Protein AF-A0A6B3FMP0-F1 (afdb_monomer_lite)

Secondary structure (DSSP, 8-state):
-HHHHHHHHHHHHHHHHHHHHHHHHHGGGS-TTTHHHHHHHHHHHHHHHHHHHHHHHHHHHHTT----------HHHHHHHHHHHTT--S-----

Sequence (95 aa):
FVADMSHELRTPLTAITAVAEVLEDEADTLDPMIAPAVHLVVSETRRLNDLVENLMEVTRFDAGTARLVLDDVDVADQVTACIDARAWLDAVHLD

Radius of gyration: 19.01 Å; chains: 1; bounding box: 42×31×52 Å

Structure (mmCIF, N/CA/C/O backbone):
data_AF-A0A6B3FMP0-F1
#
_entry.id   AF-A0A6B3FMP0-F1
#
loop_
_atom_site.group_PDB
_atom_site.id
_atom_site.type_symbol
_atom_site.label_atom_id
_atom_site.label_alt_id
_atom_site.label_comp_id
_atom_site.label_asym_id
_atom_site.label_entity_id
_atom_site.label_seq_id
_atom_site.pdbx_PDB_ins_code
_atom_site.Cartn_x
_atom_site.Cartn_y
_atom_site.Cartn_z
_atom_site.occupancy
_atom_site.B_iso_or_equiv
_atom_site.auth_seq_id
_atom_site.auth_comp_id
_atom_site.auth_asym_id
_atom_site.auth_atom_id
_atom_site.pdbx_PDB_model_num
ATOM 1 N N . PHE A 1 1 ? 23.668 -5.160 -4.274 1.00 57.56 1 PHE A N 1
ATOM 2 C CA . PHE A 1 1 ? 23.506 -4.084 -3.274 1.00 57.56 1 PHE A CA 1
ATOM 3 C C . PHE A 1 1 ? 22.045 -3.679 -3.121 1.00 57.56 1 PHE A C 1
ATOM 5 O O . PHE A 1 1 ? 21.438 -4.066 -2.138 1.00 57.56 1 PHE A O 1
ATOM 12 N N . VAL A 1 2 ? 21.443 -2.986 -4.097 1.00 61.72 2 VAL A N 1
ATOM 13 C CA . VAL A 1 2 ? 20.010 -2.616 -4.064 1.00 61.72 2 VAL A CA 1
ATOM 14 C C . VAL A 1 2 ? 19.098 -3.844 -3.965 1.00 61.72 2 VAL A C 1
ATOM 16 O O . VAL A 1 2 ? 18.235 -3.899 -3.098 1.00 61.72 2 VAL A O 1
ATOM 19 N N . ALA A 1 3 ? 19.322 -4.855 -4.815 1.00 64.56 3 ALA A N 1
ATOM 20 C CA . ALA A 1 3 ? 18.530 -6.086 -4.806 1.00 64.56 3 ALA A CA 1
ATOM 21 C C . ALA A 1 3 ? 18.563 -6.789 -3.435 1.00 64.56 3 ALA A C 1
ATOM 23 O O . ALA A 1 3 ? 17.516 -7.179 -2.921 1.00 64.56 3 ALA A O 1
ATOM 24 N N . ASP A 1 4 ? 19.738 -6.867 -2.813 1.00 65.25 4 ASP A N 1
ATOM 25 C CA . ASP A 1 4 ? 19.934 -7.508 -1.509 1.00 65.25 4 ASP A CA 1
ATOM 26 C C . ASP A 1 4 ? 19.199 -6.746 -0.392 1.00 65.25 4 ASP A C 1
ATOM 28 O O . ASP A 1 4 ? 18.466 -7.356 0.384 1.00 65.25 4 ASP A O 1
ATOM 32 N N . MET A 1 5 ? 19.266 -5.406 -0.394 1.00 69.50 5 MET A N 1
ATOM 33 C CA . MET A 1 5 ? 18.510 -4.572 0.552 1.00 69.50 5 MET A CA 1
ATOM 34 C C . MET A 1 5 ? 16.991 -4.746 0.406 1.00 69.50 5 MET A C 1
ATOM 36 O O . MET A 1 5 ? 16.293 -4.799 1.415 1.00 69.50 5 MET A O 1
ATOM 40 N N . SER A 1 6 ? 16.455 -4.913 -0.812 1.00 69.25 6 SER A N 1
ATOM 41 C CA . SER A 1 6 ? 15.019 -5.217 -0.975 1.00 69.25 6 SER A CA 1
ATOM 42 C C . SER A 1 6 ? 14.608 -6.524 -0.315 1.00 69.25 6 SER A C 1
ATOM 44 O O . SER A 1 6 ? 13.503 -6.616 0.211 1.00 69.25 6 SER A O 1
ATOM 46 N N . HIS A 1 7 ? 15.445 -7.558 -0.387 1.00 76.00 7 HIS A N 1
ATOM 47 C CA . HIS A 1 7 ? 15.114 -8.850 0.209 1.00 76.00 7 HIS A CA 1
ATOM 48 C C . HIS A 1 7 ? 15.156 -8.785 1.740 1.00 76.00 7 HIS A C 1
ATOM 50 O O . HIS A 1 7 ? 14.294 -9.373 2.398 1.00 76.00 7 HIS A O 1
ATOM 56 N N . GLU A 1 8 ? 16.093 -8.012 2.292 1.00 82.69 8 GLU A N 1
ATOM 57 C CA . GLU A 1 8 ? 16.200 -7.768 3.732 1.00 82.69 8 GLU A CA 1
ATOM 58 C C . GLU A 1 8 ? 15.072 -6.888 4.279 1.00 82.69 8 GLU A C 1
ATOM 60 O O . GLU A 1 8 ? 14.635 -7.115 5.402 1.00 82.69 8 GLU A O 1
ATOM 65 N N . LEU A 1 9 ? 14.559 -5.933 3.494 1.00 83.75 9 LEU A N 1
ATOM 66 C CA . LEU A 1 9 ? 13.445 -5.066 3.896 1.00 83.75 9 LEU A CA 1
ATOM 67 C C . LEU A 1 9 ? 12.070 -5.708 3.686 1.00 83.75 9 LEU A C 1
ATOM 69 O O . LEU A 1 9 ? 11.162 -5.458 4.472 1.00 83.75 9 LEU A O 1
ATOM 73 N N . ARG A 1 10 ? 11.902 -6.570 2.674 1.00 83.06 10 ARG A N 1
ATOM 74 C CA . ARG A 1 10 ? 10.603 -7.194 2.369 1.00 83.06 10 ARG A CA 1
ATOM 75 C C . ARG A 1 10 ? 10.091 -8.047 3.524 1.00 83.06 10 ARG A C 1
ATOM 77 O O . ARG A 1 10 ? 8.941 -7.923 3.908 1.00 83.06 10 ARG A O 1
ATOM 84 N N . THR A 1 11 ? 10.947 -8.887 4.098 1.00 89.44 11 THR A N 1
ATOM 85 C CA . THR A 1 11 ? 10.556 -9.808 5.177 1.00 89.44 11 THR A CA 1
ATOM 86 C C . THR A 1 11 ? 10.024 -9.094 6.434 1.00 89.44 11 THR A C 1
ATOM 88 O O . THR A 1 11 ? 8.918 -9.424 6.864 1.00 89.44 11 THR A O 1
ATOM 91 N N . PRO A 1 12 ? 10.738 -8.118 7.037 1.00 90.75 12 PRO A N 1
ATOM 92 C CA . PRO A 1 12 ? 10.232 -7.400 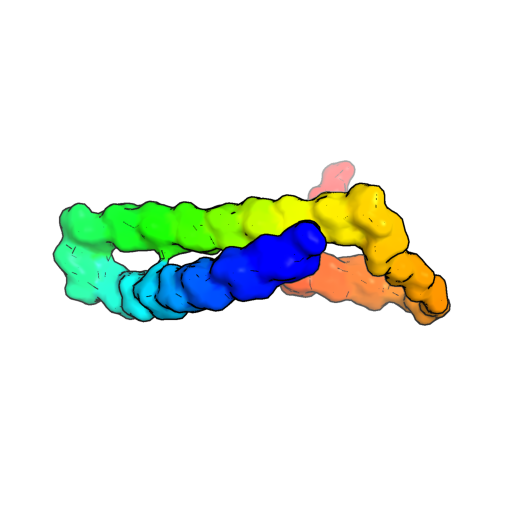8.206 1.00 90.75 12 PRO A CA 1
ATOM 93 C C . PRO A 1 12 ? 9.009 -6.540 7.877 1.00 90.75 12 PRO A C 1
ATOM 95 O O . PRO A 1 12 ? 8.094 -6.464 8.690 1.00 90.75 12 PRO A O 1
ATOM 98 N N . LEU A 1 13 ? 8.957 -5.941 6.687 1.00 91.25 13 LEU A N 1
ATOM 99 C CA . LEU A 1 13 ? 7.823 -5.133 6.246 1.00 91.25 13 LEU A CA 1
ATOM 100 C C . LEU A 1 13 ? 6.560 -5.987 6.087 1.00 91.25 13 LEU A C 1
ATOM 102 O O . LEU A 1 13 ? 5.533 -5.644 6.652 1.00 91.25 13 LEU A O 1
ATOM 106 N N . THR A 1 14 ? 6.657 -7.154 5.439 1.00 91.19 14 THR A N 1
ATOM 107 C CA . THR A 1 14 ? 5.553 -8.123 5.348 1.00 91.19 14 THR A CA 1
ATOM 108 C C . THR A 1 14 ? 5.063 -8.556 6.730 1.00 91.19 14 THR A C 1
ATOM 110 O O . THR A 1 14 ? 3.858 -8.648 6.945 1.00 91.19 14 THR A O 1
ATOM 113 N N . ALA A 1 15 ? 5.971 -8.797 7.681 1.00 94.25 15 ALA A N 1
ATOM 114 C CA . ALA A 1 15 ? 5.585 -9.169 9.040 1.00 94.25 15 ALA A CA 1
ATOM 115 C C . ALA A 1 15 ? 4.829 -8.039 9.762 1.00 94.25 15 ALA A C 1
ATOM 117 O O . ALA A 1 15 ? 3.822 -8.304 10.414 1.00 94.25 15 ALA A O 1
ATOM 118 N N . ILE A 1 16 ? 5.285 -6.788 9.635 1.00 94.00 16 ILE A N 1
ATOM 119 C CA . ILE A 1 16 ? 4.619 -5.627 10.245 1.00 94.00 16 ILE A CA 1
ATOM 120 C C . ILE A 1 16 ? 3.262 -5.371 9.577 1.00 94.00 16 ILE A C 1
ATOM 122 O O . ILE A 1 16 ? 2.288 -5.143 10.289 1.00 94.00 16 ILE A O 1
ATOM 126 N N . THR A 1 17 ? 3.172 -5.472 8.248 1.00 93.50 17 THR A N 1
ATOM 127 C CA . THR A 1 17 ? 1.908 -5.342 7.506 1.00 93.50 17 THR A CA 1
ATOM 128 C C . THR A 1 17 ? 0.888 -6.378 7.959 1.00 93.50 17 THR A C 1
ATOM 130 O O . THR A 1 17 ? -0.228 -6.000 8.287 1.00 93.50 17 THR A O 1
ATOM 133 N N . ALA A 1 18 ? 1.279 -7.649 8.092 1.00 94.69 18 ALA A N 1
ATOM 134 C CA . ALA A 1 18 ? 0.370 -8.695 8.563 1.00 94.69 18 ALA A CA 1
ATOM 135 C C . ALA A 1 18 ? -0.163 -8.418 9.981 1.00 94.69 18 ALA A C 1
ATOM 137 O O . ALA A 1 18 ? -1.332 -8.654 10.271 1.00 94.69 18 ALA A O 1
ATOM 138 N N . VAL A 1 19 ? 0.679 -7.894 10.878 1.00 95.12 19 VAL A N 1
ATOM 139 C CA . VAL A 1 19 ? 0.235 -7.498 12.225 1.00 95.12 19 VAL A CA 1
ATOM 140 C C . VAL A 1 19 ? -0.692 -6.283 12.165 1.00 95.12 19 VAL A C 1
ATOM 142 O O . VAL A 1 19 ? -1.685 -6.245 12.886 1.00 95.12 19 VAL A O 1
ATOM 145 N N . ALA A 1 20 ? -0.391 -5.299 11.316 1.00 93.94 20 ALA A N 1
ATOM 146 C CA . ALA A 1 20 ? -1.237 -4.126 11.130 1.00 93.94 20 ALA A CA 1
ATOM 147 C C . ALA A 1 20 ? -2.622 -4.501 10.574 1.00 93.94 20 ALA A C 1
ATOM 149 O O . ALA A 1 20 ? -3.615 -3.982 11.067 1.00 93.94 20 ALA A O 1
ATOM 150 N N . GLU A 1 21 ? -2.700 -5.433 9.623 1.00 93.25 21 GLU A N 1
ATOM 151 C CA . GLU A 1 21 ? -3.964 -5.960 9.084 1.00 93.25 21 GLU A CA 1
ATOM 152 C C . GLU A 1 21 ? -4.815 -6.620 10.179 1.00 93.25 21 GLU A C 1
ATOM 154 O O . GLU A 1 21 ? -5.990 -6.302 10.317 1.00 93.25 21 GLU A O 1
ATOM 159 N N . VAL A 1 22 ? -4.209 -7.449 11.038 1.00 94.38 22 VAL A N 1
ATOM 160 C CA . VAL A 1 22 ? -4.917 -8.047 12.187 1.00 94.38 22 VAL A CA 1
ATOM 161 C C . VAL A 1 22 ? -5.438 -6.976 13.152 1.00 94.38 22 VAL A C 1
ATOM 163 O O . VAL A 1 22 ? -6.556 -7.077 13.650 1.00 94.38 22 VAL A O 1
ATOM 166 N N . LEU A 1 23 ? -4.642 -5.936 13.424 1.00 91.56 23 LEU A N 1
ATOM 167 C CA . LEU A 1 23 ? -5.072 -4.833 14.287 1.00 91.56 23 LEU A CA 1
ATOM 168 C C . LEU A 1 23 ? -6.214 -4.020 13.666 1.00 91.56 23 LEU A C 1
ATOM 170 O O . LEU A 1 23 ? -7.070 -3.530 14.398 1.00 91.56 23 LEU A O 1
ATOM 174 N N . GLU A 1 24 ? -6.222 -3.858 12.343 1.00 93.38 24 GLU A N 1
ATOM 175 C CA . 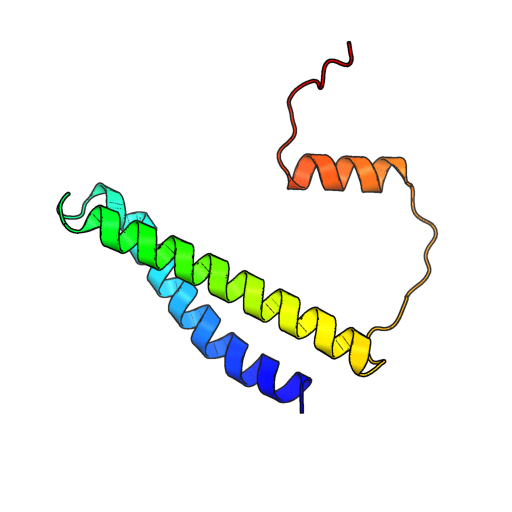GLU A 1 24 ? -7.301 -3.184 11.622 1.00 93.38 24 GLU A CA 1
ATOM 176 C C . GLU A 1 24 ? -8.608 -3.978 11.692 1.00 93.38 24 GLU A C 1
ATOM 178 O O . GLU A 1 24 ? -9.643 -3.390 11.999 1.00 93.38 24 GLU A O 1
ATOM 183 N N . ASP A 1 25 ? -8.550 -5.299 11.499 1.00 93.81 25 ASP A N 1
ATOM 184 C CA . ASP A 1 25 ? -9.711 -6.194 11.599 1.00 93.81 25 ASP A CA 1
ATOM 185 C C . ASP A 1 25 ? -10.352 -6.164 12.998 1.00 93.81 25 ASP A C 1
ATOM 187 O O . ASP A 1 25 ? -11.569 -6.298 13.144 1.00 93.81 25 ASP A O 1
ATOM 191 N N . GLU A 1 26 ? -9.545 -5.969 14.045 1.00 91.81 26 GLU A N 1
ATOM 192 C CA . GLU A 1 26 ? -10.023 -5.868 15.426 1.00 91.81 26 GLU A CA 1
ATOM 193 C C . GLU A 1 26 ? -10.395 -4.435 15.845 1.00 91.81 26 GLU A C 1
ATOM 195 O O . GLU A 1 26 ? -11.002 -4.262 16.908 1.00 91.81 26 GLU A O 1
ATOM 200 N N . ALA A 1 27 ? -10.082 -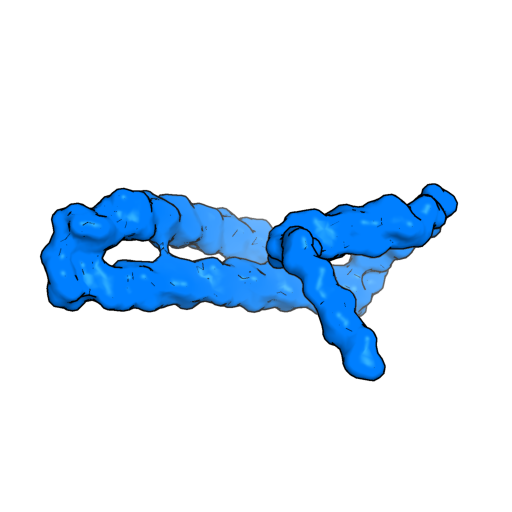3.410 15.040 1.00 89.25 27 ALA A N 1
ATOM 201 C CA . ALA A 1 27 ? -10.115 -2.001 15.448 1.00 89.25 27 ALA A CA 1
ATOM 202 C C . ALA A 1 27 ? -11.478 -1.537 15.989 1.00 89.25 27 ALA A C 1
ATOM 204 O O . ALA A 1 27 ? -11.525 -0.806 16.980 1.00 89.25 27 ALA A O 1
ATOM 205 N N . ASP A 1 28 ? -12.577 -2.019 15.404 1.00 88.19 28 ASP A N 1
ATOM 206 C CA . ASP A 1 28 ? -13.950 -1.686 15.814 1.00 88.19 28 ASP A CA 1
ATOM 207 C C . ASP A 1 28 ? -14.351 -2.293 17.171 1.00 88.19 28 ASP A C 1
ATOM 209 O O . ASP A 1 28 ? -15.337 -1.881 17.787 1.00 88.19 28 ASP A O 1
ATOM 213 N N . THR A 1 29 ? -13.595 -3.285 17.649 1.00 91.31 29 THR A N 1
ATOM 214 C CA . THR A 1 29 ? -13.818 -3.965 18.934 1.00 91.31 29 THR A CA 1
ATOM 215 C C . THR A 1 29 ? -12.887 -3.476 20.044 1.00 91.31 29 THR A C 1
ATOM 217 O O . THR A 1 29 ? -13.074 -3.837 21.210 1.00 91.31 29 THR A O 1
ATOM 220 N N . LEU A 1 30 ? -11.898 -2.647 19.699 1.00 89.75 30 LEU A N 1
ATOM 221 C CA . LEU A 1 30 ? -10.953 -2.071 20.648 1.00 89.75 30 LEU A CA 1
ATOM 222 C C . LEU A 1 30 ? -11.589 -0.948 21.474 1.00 89.75 30 LEU A C 1
ATOM 224 O O . LEU A 1 30 ? -12.627 -0.381 21.134 1.00 89.75 30 LEU A O 1
ATOM 228 N N . ASP A 1 31 ? -10.918 -0.594 22.573 1.00 93.62 31 ASP A N 1
ATOM 229 C CA . ASP A 1 31 ? -11.248 0.613 23.327 1.00 93.62 31 ASP A CA 1
ATOM 230 C C . ASP A 1 31 ? -11.256 1.828 22.367 1.00 93.62 31 ASP A C 1
ATOM 232 O O . ASP A 1 31 ? -10.263 2.039 21.656 1.00 93.62 31 ASP A O 1
ATOM 236 N N . PRO A 1 32 ? -12.324 2.652 22.344 1.00 92.25 32 PRO A N 1
ATOM 237 C CA . PRO A 1 32 ? -12.406 3.845 21.497 1.00 92.25 32 PRO A CA 1
ATOM 238 C C . PRO A 1 32 ? -11.242 4.830 21.674 1.00 92.25 32 PRO A C 1
ATOM 240 O O . PRO A 1 32 ? -10.974 5.641 20.791 1.00 92.25 32 PRO A O 1
ATOM 243 N N . MET A 1 33 ? -10.543 4.781 22.808 1.00 93.31 33 MET A N 1
ATOM 244 C CA . MET A 1 33 ? -9.347 5.579 23.069 1.00 93.31 33 MET A CA 1
ATOM 245 C C . MET A 1 33 ? -8.093 5.030 22.363 1.00 93.31 33 MET A C 1
ATOM 247 O O . MET A 1 33 ? -7.149 5.783 22.129 1.00 93.31 33 MET A O 1
ATOM 251 N N . ILE A 1 34 ? -8.073 3.739 22.012 1.00 92.25 34 ILE A N 1
ATOM 252 C CA . ILE A 1 34 ? -6.951 3.038 21.364 1.00 92.25 34 ILE A CA 1
ATOM 253 C C . ILE A 1 34 ? -7.149 2.946 19.844 1.00 92.25 34 ILE A C 1
ATOM 255 O O . ILE A 1 34 ? -6.172 3.065 19.102 1.00 92.25 34 ILE A O 1
ATOM 259 N N . ALA A 1 35 ? -8.390 2.798 19.367 1.00 92.69 35 ALA A N 1
ATOM 260 C CA . ALA A 1 35 ? -8.704 2.660 17.939 1.00 92.69 35 ALA A CA 1
ATOM 261 C C . ALA A 1 35 ? -8.053 3.738 17.033 1.00 92.69 35 ALA A C 1
ATOM 263 O O . ALA A 1 35 ? -7.462 3.374 16.013 1.00 92.69 35 ALA A O 1
ATOM 264 N N . PRO A 1 36 ? -8.013 5.040 17.400 1.00 93.75 36 PRO A N 1
ATOM 265 C CA . PRO A 1 36 ? -7.334 6.052 16.584 1.00 93.75 36 PRO A CA 1
ATOM 266 C C . PRO A 1 36 ? -5.830 5.800 16.416 1.00 93.75 36 PRO A C 1
ATOM 268 O O . PRO A 1 36 ? -5.273 6.054 15.349 1.00 93.75 36 PRO A O 1
ATOM 271 N N . ALA A 1 37 ? -5.163 5.292 17.458 1.00 94.31 37 ALA A N 1
ATOM 272 C CA . ALA A 1 37 ? -3.743 4.962 17.396 1.00 94.31 37 ALA A CA 1
ATOM 273 C C . ALA A 1 37 ? -3.493 3.745 16.496 1.00 94.31 37 ALA A C 1
ATOM 275 O O . ALA A 1 37 ? -2.515 3.731 15.751 1.00 94.31 37 ALA A O 1
ATOM 276 N N . VAL A 1 38 ? -4.394 2.759 16.517 1.00 94.44 38 VAL A N 1
ATOM 277 C CA . VAL A 1 38 ? -4.337 1.600 15.616 1.00 94.44 38 VAL A CA 1
ATOM 278 C C . VAL A 1 38 ? -4.496 2.026 14.162 1.00 94.44 38 VAL A C 1
ATOM 280 O O . VAL A 1 38 ? -3.630 1.705 13.352 1.00 94.44 38 VAL A O 1
ATOM 283 N N . HIS A 1 39 ? -5.512 2.828 13.832 1.00 93.38 39 HIS A N 1
ATOM 284 C CA . HIS A 1 39 ? -5.681 3.334 12.465 1.00 93.38 39 HIS A CA 1
ATOM 285 C C . HIS A 1 39 ? -4.457 4.118 11.976 1.00 93.38 39 HIS A C 1
ATOM 287 O O . HIS A 1 39 ? -4.048 3.968 10.823 1.00 93.38 39 HIS A O 1
ATOM 293 N N . LEU A 1 40 ? -3.830 4.910 12.853 1.00 95.25 40 LEU A N 1
ATOM 294 C CA . LEU A 1 40 ? -2.591 5.609 12.523 1.00 95.25 40 LEU A CA 1
ATOM 295 C C . LEU A 1 40 ? -1.464 4.623 12.184 1.00 95.25 40 LEU A C 1
ATOM 297 O O . LEU A 1 40 ? -0.850 4.754 11.128 1.00 95.25 40 LEU A O 1
ATOM 301 N N . VAL A 1 41 ? -1.219 3.617 13.031 1.00 95.00 41 VAL A N 1
ATOM 302 C CA . VAL A 1 41 ? -0.184 2.592 12.794 1.00 95.00 41 VAL A CA 1
ATOM 303 C C . VAL A 1 41 ? -0.427 1.842 11.485 1.00 95.00 41 VAL A C 1
ATOM 305 O O . VAL A 1 41 ? 0.515 1.636 10.719 1.00 95.00 41 VAL A O 1
ATOM 308 N N . VAL A 1 42 ? -1.677 1.480 11.196 1.00 94.75 42 VAL A N 1
ATOM 309 C CA . VAL A 1 42 ? -2.059 0.824 9.939 1.00 94.75 42 VAL A CA 1
ATOM 310 C C . VAL A 1 42 ? -1.746 1.723 8.744 1.00 94.75 42 VAL A C 1
ATOM 312 O O . VAL A 1 42 ? -1.084 1.293 7.797 1.00 94.75 42 VAL A O 1
ATOM 315 N N . SER A 1 43 ? -2.158 2.992 8.802 1.00 95.06 43 SER A N 1
ATOM 316 C CA . SER A 1 43 ? -1.918 3.950 7.718 1.00 95.06 43 SER A CA 1
ATOM 317 C C . SER A 1 43 ? -0.426 4.208 7.471 1.00 95.06 43 SER A C 1
ATOM 319 O O . SER A 1 43 ? 0.012 4.211 6.321 1.00 95.06 43 SER A O 1
ATOM 321 N N . GLU A 1 44 ? 0.382 4.337 8.528 1.00 96.56 44 GLU A N 1
ATOM 322 C CA . GLU A 1 44 ? 1.828 4.541 8.402 1.00 96.56 44 GLU A CA 1
ATOM 323 C C . GLU A 1 44 ? 2.556 3.276 7.936 1.00 96.56 44 GLU A C 1
ATOM 325 O O . GLU A 1 44 ? 3.531 3.374 7.195 1.00 96.56 44 GLU A O 1
ATOM 330 N N . THR A 1 45 ? 2.066 2.086 8.294 1.00 95.44 45 THR A N 1
ATOM 331 C CA . THR A 1 45 ? 2.613 0.814 7.794 1.00 95.44 45 THR A CA 1
ATOM 332 C C . THR A 1 45 ? 2.402 0.681 6.287 1.00 95.44 45 THR A C 1
ATOM 334 O O . THR A 1 45 ? 3.350 0.379 5.561 1.00 95.44 45 THR A O 1
ATOM 337 N N . ARG A 1 46 ? 1.193 0.987 5.794 1.00 93.12 46 ARG A N 1
ATOM 338 C CA . ARG A 1 46 ? 0.894 1.024 4.351 1.00 93.12 46 ARG A CA 1
ATOM 339 C C . ARG A 1 46 ? 1.766 2.041 3.626 1.00 93.12 46 ARG A C 1
ATOM 341 O O . ARG A 1 46 ? 2.439 1.707 2.658 1.00 93.12 46 ARG A O 1
ATOM 348 N N . ARG A 1 47 ? 1.840 3.261 4.160 1.00 94.00 47 ARG A N 1
ATOM 349 C CA . ARG A 1 47 ? 2.665 4.331 3.593 1.00 94.00 47 ARG A CA 1
ATOM 350 C C . ARG A 1 47 ? 4.150 3.964 3.550 1.00 94.00 47 ARG A C 1
ATOM 352 O O . ARG A 1 47 ? 4.832 4.284 2.579 1.00 94.00 47 ARG A O 1
ATOM 359 N N . LEU A 1 48 ? 4.669 3.310 4.588 1.00 93.69 48 LEU A N 1
ATOM 360 C CA . LEU A 1 48 ? 6.042 2.811 4.596 1.00 93.69 48 LEU A CA 1
ATOM 361 C C . LEU A 1 48 ? 6.250 1.759 3.504 1.00 93.69 48 LEU A C 1
ATOM 363 O O . LEU A 1 48 ? 7.281 1.799 2.833 1.00 93.69 48 LEU A O 1
ATOM 367 N N . ASN A 1 49 ? 5.280 0.861 3.304 1.00 91.12 49 ASN A N 1
ATOM 368 C CA . ASN A 1 49 ? 5.343 -0.127 2.234 1.00 91.12 49 ASN A CA 1
ATOM 369 C C . ASN A 1 49 ? 5.456 0.535 0.857 1.00 91.12 49 ASN A C 1
ATOM 371 O O . ASN A 1 49 ? 6.395 0.239 0.119 1.00 91.12 49 ASN A O 1
ATOM 375 N N . ASP A 1 50 ? 4.602 1.520 0.582 1.00 91.81 50 ASP A N 1
ATOM 376 C CA . ASP A 1 50 ? 4.631 2.276 -0.673 1.00 91.81 50 ASP A CA 1
ATOM 377 C C . ASP A 1 50 ? 5.968 3.001 -0.871 1.00 91.81 50 ASP A C 1
ATOM 379 O O . ASP A 1 50 ? 6.540 3.005 -1.960 1.00 91.81 50 ASP A O 1
ATOM 383 N N . LEU A 1 51 ? 6.510 3.629 0.177 1.00 91.94 51 LEU A N 1
ATOM 384 C CA . LEU A 1 51 ? 7.797 4.326 0.095 1.00 91.94 51 LEU A CA 1
ATOM 385 C C . LEU A 1 51 ? 8.952 3.369 -0.208 1.00 91.94 51 LEU A C 1
ATOM 387 O O . LEU A 1 51 ? 9.836 3.709 -0.997 1.00 91.94 51 LEU A O 1
ATOM 391 N N . VAL A 1 52 ? 8.951 2.182 0.402 1.00 90.25 52 VAL A N 1
ATOM 392 C CA . VAL A 1 52 ? 9.959 1.153 0.135 1.00 90.25 52 VAL A CA 1
ATOM 393 C C . VAL A 1 52 ? 9.820 0.641 -1.296 1.00 90.25 52 VAL A C 1
ATOM 395 O O . VAL A 1 52 ? 10.825 0.571 -1.997 1.00 90.25 52 VAL A O 1
ATOM 398 N N . GLU A 1 53 ? 8.609 0.339 -1.765 1.00 87.69 53 GLU A N 1
ATOM 399 C CA . GLU A 1 53 ? 8.372 -0.101 -3.147 1.00 87.69 53 GLU A CA 1
ATOM 400 C C . GLU A 1 53 ? 8.835 0.938 -4.174 1.00 87.69 53 GLU A C 1
ATOM 402 O O . GLU A 1 53 ? 9.606 0.601 -5.075 1.00 87.69 53 GLU A O 1
ATOM 407 N N . ASN A 1 54 ? 8.474 2.208 -3.982 1.00 89.31 54 ASN A N 1
ATOM 408 C CA . ASN A 1 54 ? 8.908 3.308 -4.845 1.00 89.31 54 ASN A CA 1
ATOM 409 C C . ASN A 1 54 ? 10.436 3.461 -4.857 1.00 89.31 54 ASN A C 1
ATOM 411 O O . ASN A 1 54 ? 11.051 3.615 -5.914 1.00 89.31 54 ASN A O 1
ATOM 415 N N . LEU A 1 55 ? 11.081 3.387 -3.688 1.00 88.44 55 LEU A N 1
ATOM 416 C CA . LEU A 1 55 ? 12.541 3.429 -3.600 1.00 88.44 55 LEU A CA 1
ATOM 417 C C . LEU A 1 55 ? 13.171 2.252 -4.355 1.00 88.44 55 LEU A C 1
ATOM 419 O O . LEU A 1 55 ? 14.178 2.411 -5.051 1.00 88.44 55 LEU A O 1
ATOM 423 N N . MET A 1 56 ? 12.575 1.066 -4.244 1.00 84.38 56 MET A N 1
ATOM 424 C CA . MET A 1 56 ? 13.048 -0.115 -4.953 1.00 84.38 56 MET A CA 1
ATOM 425 C C . MET A 1 56 ? 12.903 0.008 -6.469 1.00 84.38 56 MET A C 1
ATOM 427 O O . MET A 1 56 ? 13.747 -0.491 -7.214 1.00 84.38 56 MET A O 1
ATOM 431 N N . GLU A 1 57 ? 11.855 0.672 -6.934 1.00 84.75 57 GLU A N 1
ATOM 432 C CA . GLU A 1 57 ? 11.646 0.941 -8.348 1.00 84.75 57 GLU A CA 1
ATOM 433 C C . GLU A 1 57 ? 12.697 1.919 -8.891 1.00 84.75 57 GLU A C 1
ATOM 435 O O . GLU A 1 57 ? 13.422 1.576 -9.829 1.00 84.75 57 GLU A O 1
ATOM 440 N N . VAL A 1 58 ? 12.874 3.077 -8.242 1.00 85.25 58 VAL A N 1
ATOM 441 C CA . VAL A 1 58 ? 13.879 4.091 -8.623 1.00 85.25 58 VAL A CA 1
ATOM 442 C C . VAL A 1 58 ? 15.274 3.478 -8.706 1.00 85.25 58 VAL A C 1
ATOM 444 O O . VAL A 1 58 ? 15.984 3.630 -9.697 1.00 85.25 58 VAL A O 1
ATOM 447 N N . THR A 1 59 ? 15.650 2.704 -7.694 1.00 83.50 59 THR A N 1
ATOM 448 C CA . THR A 1 59 ? 16.978 2.089 -7.637 1.00 83.50 59 THR A CA 1
ATOM 449 C C . THR A 1 59 ? 17.200 1.014 -8.711 1.00 83.50 59 THR A C 1
ATOM 451 O O . THR A 1 59 ? 18.329 0.842 -9.176 1.00 83.50 59 THR A O 1
ATOM 454 N N . ARG A 1 60 ? 16.152 0.303 -9.161 1.00 80.00 60 ARG A N 1
ATOM 455 C CA . ARG A 1 60 ? 16.230 -0.629 -10.306 1.00 80.00 60 ARG A CA 1
ATOM 456 C C . ARG A 1 60 ? 16.427 0.092 -11.635 1.00 80.00 60 ARG A C 1
ATOM 458 O O . ARG A 1 60 ? 17.154 -0.434 -12.489 1.00 80.00 60 ARG A O 1
ATOM 465 N N . PHE A 1 61 ? 15.784 1.247 -11.808 1.00 81.75 61 PHE A N 1
ATOM 466 C CA . PHE A 1 61 ? 15.966 2.109 -12.976 1.00 81.75 61 PHE A CA 1
ATOM 467 C C . PHE A 1 61 ? 17.378 2.702 -13.008 1.00 81.75 61 PHE A C 1
ATOM 469 O O . PHE A 1 61 ? 18.066 2.553 -14.018 1.00 81.75 61 PHE A O 1
ATOM 476 N N . ASP A 1 62 ? 17.855 3.253 -11.889 1.00 80.19 62 ASP A N 1
ATOM 477 C CA . ASP A 1 62 ? 19.203 3.828 -11.768 1.00 80.19 62 ASP A CA 1
ATOM 478 C C . ASP A 1 62 ? 20.312 2.795 -12.018 1.00 80.19 62 ASP A C 1
ATOM 480 O O . ASP A 1 62 ? 21.334 3.097 -12.633 1.00 80.19 62 ASP A O 1
ATOM 484 N N . ALA A 1 63 ? 20.112 1.547 -11.583 1.00 81.06 63 ALA A N 1
ATOM 485 C CA . ALA A 1 63 ? 21.060 0.459 -11.813 1.00 81.06 63 ALA A CA 1
ATOM 486 C C . ALA A 1 63 ? 21.062 -0.073 -13.264 1.00 81.06 63 ALA A C 1
ATOM 488 O O . ALA A 1 63 ? 21.814 -1.001 -13.567 1.00 81.06 63 ALA A O 1
ATOM 489 N N . GLY A 1 64 ? 20.203 0.445 -14.153 1.00 75.12 64 GLY A N 1
ATOM 490 C CA . GLY A 1 64 ? 20.045 -0.052 -15.526 1.00 75.12 64 GLY A CA 1
ATOM 491 C C . GLY A 1 64 ? 19.490 -1.480 -15.612 1.00 75.12 64 GLY A C 1
ATOM 492 O O . GLY A 1 64 ? 19.533 -2.107 -16.669 1.00 75.12 64 GLY A O 1
ATOM 493 N N . THR A 1 65 ? 18.989 -2.019 -14.497 1.00 74.31 65 THR A N 1
ATOM 494 C CA . THR A 1 65 ? 18.432 -3.378 -14.403 1.00 74.31 65 THR A CA 1
ATOM 495 C C . THR A 1 65 ? 16.965 -3.460 -14.809 1.00 74.31 65 THR A C 1
ATOM 497 O O . THR A 1 65 ? 16.469 -4.552 -15.087 1.00 74.31 65 THR A O 1
ATOM 500 N N . ALA A 1 66 ? 16.264 -2.326 -14.866 1.00 77.12 66 ALA A N 1
ATOM 501 C CA . ALA A 1 66 ? 14.928 -2.253 -15.439 1.00 77.12 66 ALA A CA 1
ATOM 502 C C . ALA A 1 66 ? 15.008 -2.507 -16.954 1.00 77.12 66 ALA A C 1
ATOM 504 O O . ALA A 1 66 ? 15.505 -1.681 -17.720 1.00 77.12 66 ALA A O 1
ATOM 505 N N . ARG A 1 67 ? 14.549 -3.683 -17.394 1.00 78.69 67 ARG A N 1
ATOM 506 C CA . ARG A 1 67 ? 14.529 -4.057 -18.809 1.00 78.69 67 ARG A CA 1
ATOM 507 C C . ARG A 1 67 ? 13.188 -3.673 -19.419 1.00 78.69 67 ARG A C 1
ATOM 509 O O . ARG A 1 67 ? 12.167 -4.249 -19.056 1.00 78.69 67 ARG A O 1
ATOM 516 N N . LEU A 1 68 ? 13.210 -2.759 -20.385 1.00 84.31 68 LEU A N 1
ATOM 517 C CA . LEU A 1 68 ? 12.040 -2.472 -21.208 1.00 84.31 68 LEU A CA 1
ATOM 518 C C . LEU A 1 68 ? 11.733 -3.685 -22.094 1.00 84.31 68 LEU A C 1
ATOM 520 O O . LEU A 1 68 ? 12.590 -4.144 -22.856 1.00 84.31 68 LEU A O 1
ATOM 524 N N . VAL A 1 69 ? 10.515 -4.202 -21.979 1.00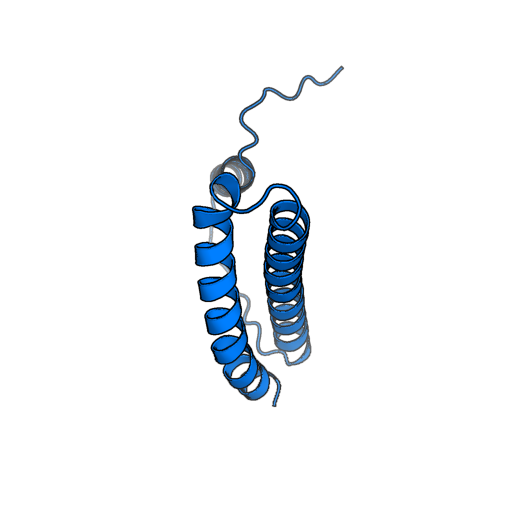 87.62 69 VAL A N 1
ATOM 525 C CA . VAL A 1 69 ? 9.969 -5.229 -22.867 1.00 87.62 69 VAL A CA 1
ATOM 526 C C . VAL A 1 69 ? 8.913 -4.539 -23.717 1.00 87.62 69 VAL A C 1
ATOM 528 O O . VAL A 1 69 ? 7.927 -4.042 -23.184 1.00 87.62 69 VAL A O 1
ATOM 531 N N . LEU A 1 70 ? 9.177 -4.434 -25.018 1.00 92.19 70 LEU A N 1
ATOM 532 C CA . LEU A 1 70 ? 8.238 -3.853 -25.973 1.00 92.19 70 LEU A CA 1
ATOM 533 C C . LEU A 1 70 ? 7.231 -4.922 -26.389 1.00 92.19 70 LEU A C 1
ATOM 535 O O . LEU A 1 70 ? 7.640 -6.040 -26.705 1.00 92.19 70 LEU A O 1
ATOM 539 N N . ASP A 1 71 ? 5.956 -4.553 -26.407 1.00 93.19 71 ASP A N 1
ATOM 540 C CA . ASP A 1 71 ? 4.859 -5.405 -26.856 1.00 93.19 71 ASP A CA 1
ATOM 541 C C . ASP A 1 71 ? 3.785 -4.553 -27.546 1.00 93.19 71 ASP A C 1
ATOM 543 O O . ASP A 1 71 ? 3.672 -3.351 -27.273 1.00 93.19 71 ASP A O 1
ATOM 547 N N . ASP A 1 72 ? 3.014 -5.171 -28.437 1.00 95.75 72 ASP A N 1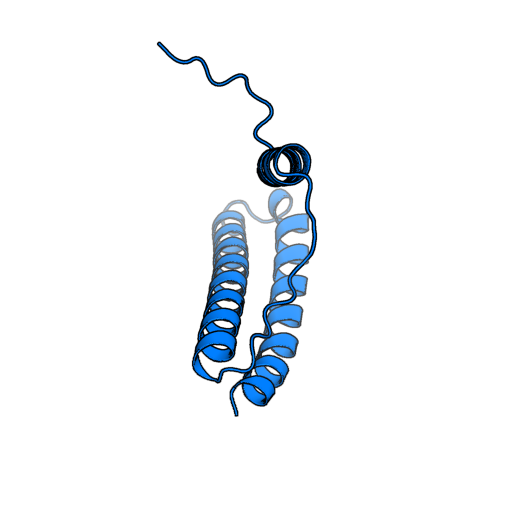
ATOM 548 C CA . ASP A 1 72 ? 1.841 -4.540 -29.035 1.00 95.75 72 ASP A CA 1
ATOM 549 C C . ASP A 1 72 ? 0.695 -4.587 -28.019 1.00 95.75 72 ASP A C 1
ATOM 551 O O . ASP A 1 72 ? 0.246 -5.657 -27.609 1.00 95.75 72 ASP A O 1
ATOM 555 N N . VAL A 1 73 ? 0.216 -3.415 -27.601 1.00 94.75 73 VAL A N 1
ATOM 556 C CA . VAL A 1 73 ? -0.841 -3.291 -26.589 1.00 94.75 73 VAL A CA 1
ATOM 557 C C . VAL A 1 73 ? -2.040 -2.529 -27.132 1.00 94.75 73 VAL A C 1
ATOM 559 O O . VAL A 1 73 ? -1.892 -1.537 -27.850 1.00 94.75 73 VAL A O 1
ATOM 562 N N . ASP A 1 74 ? -3.240 -2.957 -26.742 1.00 96.31 74 ASP A N 1
ATOM 563 C CA . ASP A 1 74 ? -4.443 -2.154 -26.933 1.00 96.31 74 ASP A CA 1
ATOM 564 C C . ASP A 1 74 ? -4.472 -1.036 -25.883 1.00 96.31 74 ASP A C 1
ATOM 566 O O . ASP A 1 74 ? -4.624 -1.271 -24.682 1.00 96.31 74 ASP A O 1
ATOM 570 N N . VAL A 1 75 ? -4.294 0.203 -26.341 1.00 95.25 75 VAL A N 1
ATOM 571 C CA . VAL A 1 75 ? -4.264 1.386 -25.474 1.00 95.25 75 VAL A CA 1
ATOM 572 C C . VAL A 1 75 ? -5.596 1.577 -24.740 1.00 95.25 75 VAL A C 1
ATOM 574 O O . VAL A 1 75 ? -5.587 2.020 -23.592 1.00 95.25 75 VAL A O 1
ATOM 577 N N . ALA A 1 76 ? -6.730 1.239 -25.360 1.00 95.56 76 ALA A N 1
ATOM 578 C CA . ALA A 1 76 ? -8.039 1.372 -24.727 1.00 95.56 76 ALA A CA 1
ATOM 579 C C . ALA A 1 76 ? -8.185 0.400 -23.547 1.00 95.56 76 ALA A C 1
ATOM 581 O O . ALA A 1 76 ? -8.658 0.801 -22.479 1.00 95.56 76 ALA A O 1
ATOM 582 N N . ASP A 1 77 ? -7.699 -0.833 -23.697 1.00 95.12 77 ASP A N 1
ATOM 583 C CA . ASP A 1 77 ? -7.691 -1.817 -22.611 1.00 95.12 77 ASP A CA 1
ATOM 584 C C . ASP A 1 77 ? -6.774 -1.375 -21.463 1.00 95.12 77 ASP A C 1
ATOM 586 O O . ASP A 1 77 ? -7.158 -1.463 -20.296 1.00 95.12 77 ASP A O 1
ATOM 590 N N . GLN A 1 78 ? -5.590 -0.825 -21.767 1.00 94.31 78 GLN A N 1
ATOM 591 C CA . GLN A 1 78 ? -4.673 -0.322 -20.732 1.00 94.31 78 GLN A CA 1
ATOM 592 C C . GLN A 1 78 ? -5.267 0.850 -19.943 1.00 94.31 78 GLN A C 1
ATOM 594 O O . GLN A 1 78 ? -5.130 0.916 -18.720 1.00 94.31 78 GLN A O 1
ATOM 599 N N . VAL A 1 79 ? -5.946 1.774 -20.627 1.00 93.00 79 VAL A N 1
ATOM 600 C CA . VAL A 1 79 ? -6.617 2.905 -19.974 1.00 93.00 79 VAL A CA 1
ATOM 601 C C . VAL A 1 79 ? -7.773 2.413 -19.103 1.00 93.00 79 VAL A C 1
ATOM 603 O O . VAL A 1 79 ? -7.883 2.847 -17.957 1.00 93.00 79 VAL A O 1
ATOM 606 N N . THR A 1 80 ? -8.583 1.474 -19.598 1.00 92.12 80 THR A N 1
ATOM 607 C CA . THR A 1 80 ? -9.688 0.871 -18.833 1.00 92.12 80 THR A CA 1
ATOM 608 C C . THR A 1 80 ? -9.175 0.195 -17.562 1.00 92.12 80 THR A C 1
ATOM 610 O O . THR A 1 80 ? -9.640 0.512 -16.470 1.00 92.12 80 THR A O 1
ATOM 613 N N . ALA A 1 81 ? -8.129 -0.629 -17.667 1.00 90.44 81 ALA A N 1
ATOM 614 C CA . ALA A 1 81 ? -7.512 -1.277 -16.511 1.00 90.44 81 ALA A CA 1
ATOM 615 C C . ALA A 1 81 ? -7.007 -0.270 -15.456 1.00 90.44 81 ALA A C 1
ATOM 617 O O . ALA A 1 81 ? -7.126 -0.508 -14.253 1.00 90.44 81 ALA A O 1
ATOM 618 N N . CYS A 1 82 ? -6.474 0.882 -15.883 1.00 90.38 82 CYS A N 1
ATOM 619 C CA . CYS A 1 82 ? -6.031 1.938 -14.966 1.00 90.38 82 CYS A CA 1
ATOM 620 C C . CYS A 1 82 ? -7.187 2.614 -14.212 1.00 90.38 82 CYS A C 1
ATOM 622 O O . CYS A 1 82 ? -6.997 3.041 -13.069 1.00 90.38 82 CYS A O 1
ATOM 624 N N . ILE A 1 83 ? -8.346 2.751 -14.861 1.00 90.12 83 ILE A N 1
ATOM 625 C CA . ILE A 1 83 ? -9.567 3.322 -14.281 1.00 90.12 83 ILE A CA 1
ATOM 626 C C . ILE A 1 83 ? -10.153 2.339 -13.260 1.00 90.12 83 ILE A C 1
ATOM 628 O O . ILE A 1 83 ? -10.424 2.730 -12.121 1.00 90.12 83 ILE A O 1
ATOM 632 N N . ASP A 1 84 ? -10.244 1.059 -13.630 1.00 87.56 84 ASP A N 1
ATOM 633 C CA . ASP A 1 84 ? -10.756 -0.013 -12.772 1.00 87.56 84 ASP A CA 1
ATOM 634 C C . ASP A 1 84 ? -9.920 -0.171 -11.497 1.00 87.56 84 ASP A C 1
ATOM 636 O O . ASP A 1 84 ? -10.464 -0.220 -10.394 1.00 87.56 84 ASP A O 1
ATOM 640 N N . ALA A 1 85 ? -8.588 -0.168 -11.620 1.00 86.38 85 ALA A N 1
ATOM 641 C CA . ALA A 1 85 ? -7.679 -0.278 -10.478 1.00 86.38 85 ALA A CA 1
ATOM 642 C C . ALA A 1 85 ? -7.826 0.876 -9.468 1.00 86.38 85 ALA A C 1
ATOM 644 O O . ALA A 1 85 ? -7.533 0.708 -8.286 1.00 86.38 85 ALA A O 1
ATOM 645 N N . ARG A 1 86 ? -8.282 2.051 -9.921 1.00 82.88 86 ARG A N 1
ATOM 646 C CA . ARG A 1 86 ? -8.555 3.220 -9.069 1.00 82.88 86 ARG A CA 1
ATOM 647 C C . ARG A 1 86 ? -10.000 3.283 -8.576 1.00 82.88 86 ARG A C 1
ATOM 649 O O . ARG A 1 86 ? -10.344 4.231 -7.873 1.00 82.88 86 ARG A O 1
ATOM 656 N N . ALA A 1 87 ? -10.827 2.302 -8.945 1.00 82.56 87 ALA A N 1
ATOM 657 C CA . ALA A 1 87 ? -12.263 2.282 -8.694 1.00 82.56 87 ALA A CA 1
ATOM 658 C C . ALA A 1 87 ? -12.966 3.577 -9.149 1.00 82.56 87 ALA A C 1
ATOM 660 O O . ALA A 1 87 ? -13.914 4.047 -8.519 1.00 82.56 87 ALA A O 1
ATOM 661 N N . TRP A 1 88 ? -12.499 4.174 -10.248 1.00 80.81 88 TRP A N 1
ATOM 662 C CA . TRP A 1 88 ? -13.112 5.363 -10.839 1.00 80.81 88 TRP A CA 1
ATOM 663 C C . TRP A 1 88 ? -14.320 4.954 -11.680 1.00 80.81 88 TRP A C 1
ATOM 665 O O . TRP A 1 88 ? -14.267 4.899 -12.903 1.00 80.81 88 TRP A O 1
ATOM 675 N N . LEU A 1 89 ? -15.408 4.618 -10.992 1.00 73.12 89 LEU A N 1
ATOM 676 C CA . LEU A 1 89 ? -16.650 4.143 -11.608 1.00 73.12 89 LEU A CA 1
ATOM 677 C C . LEU A 1 89 ? -17.623 5.281 -11.949 1.00 73.12 89 LEU A C 1
ATOM 679 O O . LEU A 1 89 ? -18.616 5.058 -12.643 1.00 73.12 89 LEU A O 1
ATOM 683 N N . ASP A 1 90 ? -17.344 6.495 -11.475 1.00 77.06 90 ASP A N 1
ATOM 684 C CA . ASP A 1 90 ? -18.220 7.645 -11.663 1.00 77.06 90 ASP A CA 1
ATOM 685 C C . ASP A 1 90 ? -17.967 8.355 -12.999 1.00 77.06 90 ASP A C 1
ATOM 687 O O . ASP A 1 90 ? -16.832 8.551 -13.441 1.00 77.06 90 ASP A O 1
ATOM 691 N N . ALA A 1 91 ? -19.054 8.791 -13.641 1.00 73.44 91 ALA A N 1
ATOM 692 C CA . ALA A 1 91 ? -18.992 9.547 -14.884 1.00 73.44 91 ALA A CA 1
ATOM 693 C C . ALA A 1 91 ? -18.391 10.941 -14.644 1.00 73.44 91 ALA A C 1
ATOM 695 O O . ALA A 1 91 ? -19.038 11.820 -14.068 1.00 73.44 91 ALA A O 1
ATOM 696 N N . VAL A 1 92 ? -17.178 11.171 -15.150 1.00 69.56 92 VAL A N 1
ATOM 697 C CA . VAL A 1 92 ? -16.562 12.503 -15.172 1.00 69.56 92 VAL A CA 1
ATOM 698 C C . VAL A 1 92 ? -17.362 13.392 -16.123 1.00 69.56 92 VAL A C 1
ATOM 700 O O . VAL A 1 92 ? -17.351 13.193 -17.337 1.00 69.56 92 VAL A O 1
ATOM 703 N N . HIS A 1 93 ? -18.087 14.361 -15.569 1.00 71.12 93 HIS A N 1
ATOM 704 C CA . HIS A 1 93 ? -18.747 15.394 -16.361 1.00 71.12 93 HIS A CA 1
ATOM 705 C C . HIS A 1 93 ? -17.701 16.435 -16.758 1.00 71.12 93 HIS A C 1
ATOM 707 O O . HIS A 1 93 ? -17.026 17.001 -15.900 1.00 71.12 93 HIS A O 1
ATOM 713 N N . LEU A 1 94 ? -17.543 16.647 -18.062 1.00 66.50 94 LE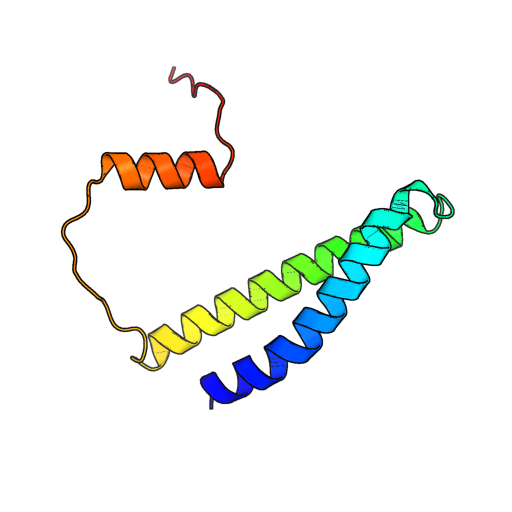U A N 1
ATOM 714 C CA . LEU A 1 94 ? -16.751 17.742 -18.608 1.00 66.50 94 LEU A CA 1
ATOM 715 C C . LEU A 1 94 ? -17.725 18.887 -18.907 1.00 66.50 94 LEU A C 1
ATOM 717 O O . LEU A 1 94 ? -18.632 18.696 -19.719 1.00 66.50 94 LEU A O 1
ATOM 721 N N . ASP A 1 95 ? -17.560 20.018 -18.219 1.00 58.56 95 ASP A N 1
ATOM 722 C CA . ASP A 1 95 ? -18.234 21.280 -18.562 1.00 58.56 95 ASP A CA 1
ATOM 723 C C . ASP A 1 95 ? -17.732 21.843 -19.905 1.00 58.56 95 ASP A C 1
ATOM 725 O O . ASP A 1 95 ? -16.513 21.723 -20.190 1.00 58.56 95 ASP A O 1
#

pLDDT: mean 86.71, std 9.48, range [57.56, 96.56]

Foldseek 3Di:
DLVVVLVVVVVVLVVQQVVLVVLLVCLVVDDPVCSVVSVVSNVVSVVVVVVSVVVSVVVCVVVVVDDDDDDDDDPVVVVVVVCVVVVVPDDDDDD